Protein AF-A0A218UEK3-F1 (afdb_monomer)

Foldseek 3Di:
DDDLVVVLVVLVVVLVVDPPVVCQQQDPVQSVLVSVLSVVVVVVDDPDPVLVVVQVVCQVPPPDHDPDGQRDPCSVPPVVVLVVDDPVVVVVVVPVSHDAGPNRDD

pLDDT: mean 83.37, std 7.78, range [49.28, 94.38]

Secondary structure (DSSP, 8-state):
---SHHHHHHHHHHHHHS-HHHHHHH-HHHHHHHHHHHHHHHHHS-S-THHHHHHHHHHHH-SS--S----SHHIIIIIHHHHHS-HHHHHHHHHHHSPPPTT---

Structure (mmCIF, N/CA/C/O backbone):
data_AF-A0A218UEK3-F1
#
_entry.id   AF-A0A218UEK3-F1
#
loop_
_atom_site.group_PDB
_atom_site.id
_atom_site.type_symbol
_atom_site.label_atom_id
_atom_site.label_alt_id
_atom_site.label_comp_id
_atom_site.label_asym_id
_atom_site.label_entity_id
_atom_site.label_seq_id
_atom_site.pdbx_PDB_ins_code
_atom_site.Cartn_x
_atom_site.Cartn_y
_atom_site.Cartn_z
_atom_site.occupancy
_atom_site.B_iso_or_equiv
_atom_site.auth_seq_id
_atom_site.auth_comp_id
_atom_site.auth_asym_id
_atom_site.auth_atom_id
_atom_site.pdbx_PDB_model_num
ATOM 1 N N . MET A 1 1 ? 17.219 1.827 8.535 1.00 53.06 1 MET A N 1
ATOM 2 C CA . MET A 1 1 ? 15.868 1.231 8.565 1.00 53.06 1 MET A CA 1
ATOM 3 C C . MET A 1 1 ? 15.053 2.087 9.511 1.00 53.06 1 MET A C 1
ATOM 5 O O . MET A 1 1 ? 15.429 2.180 10.671 1.00 53.06 1 MET A O 1
ATOM 9 N N . THR A 1 2 ? 14.075 2.836 9.007 1.00 69.31 2 THR A N 1
ATOM 10 C CA . THR A 1 2 ? 13.274 3.751 9.834 1.00 69.31 2 THR A CA 1
ATOM 11 C C . THR A 1 2 ? 12.464 2.928 10.834 1.00 69.31 2 THR A C 1
ATOM 13 O O . THR A 1 2 ? 11.965 1.866 10.476 1.00 69.31 2 THR A O 1
ATOM 16 N N . ASP A 1 3 ? 12.368 3.362 12.084 1.00 77.38 3 ASP A N 1
ATOM 17 C CA . ASP A 1 3 ? 11.524 2.705 13.084 1.00 77.38 3 ASP A CA 1
ATOM 18 C C . ASP A 1 3 ? 10.039 2.858 12.678 1.00 77.38 3 ASP A C 1
ATOM 20 O O . ASP A 1 3 ? 9.641 3.966 12.304 1.00 77.38 3 ASP A O 1
ATOM 24 N N . PRO A 1 4 ? 9.203 1.800 12.697 1.00 78.94 4 PRO A N 1
ATOM 25 C CA . PRO A 1 4 ? 7.762 1.937 12.478 1.00 78.94 4 PRO A CA 1
ATOM 26 C C . PRO A 1 4 ? 7.020 2.609 13.649 1.00 78.94 4 PRO A C 1
ATOM 28 O O . PRO A 1 4 ? 5.897 3.085 13.467 1.00 78.94 4 PRO A O 1
ATOM 31 N N . ALA A 1 5 ? 7.610 2.686 14.846 1.00 82.56 5 ALA A N 1
ATOM 32 C CA . ALA A 1 5 ? 6.981 3.298 16.019 1.00 82.56 5 ALA A CA 1
ATOM 33 C C . ALA A 1 5 ? 6.491 4.752 15.821 1.00 82.56 5 ALA A C 1
ATOM 35 O O . ALA A 1 5 ? 5.379 5.059 16.262 1.00 82.56 5 ALA A O 1
ATOM 36 N N . PRO A 1 6 ? 7.238 5.674 15.173 1.00 86.06 6 PRO A N 1
ATOM 37 C CA . PRO A 1 6 ? 6.737 7.016 14.872 1.00 86.06 6 PRO A CA 1
ATOM 38 C C . PRO A 1 6 ? 5.493 7.023 13.976 1.00 86.06 6 PRO A C 1
ATOM 40 O O . PRO A 1 6 ? 4.631 7.879 14.174 1.00 86.06 6 PRO A O 1
ATOM 43 N N . LEU A 1 7 ? 5.353 6.071 13.045 1.00 83.88 7 LEU A N 1
ATOM 44 C CA . LEU A 1 7 ? 4.168 5.972 12.183 1.00 83.88 7 LEU A CA 1
ATOM 45 C C . LEU A 1 7 ? 2.931 5.582 12.993 1.00 83.88 7 LEU A C 1
ATOM 47 O O . LEU A 1 7 ? 1.901 6.249 12.908 1.00 83.88 7 LEU A O 1
ATOM 51 N N . VAL A 1 8 ? 3.053 4.561 13.844 1.00 87.00 8 VAL A N 1
ATOM 52 C CA . VAL A 1 8 ? 1.957 4.118 14.722 1.00 87.00 8 VAL A CA 1
ATOM 53 C C . VAL A 1 8 ? 1.561 5.222 15.706 1.00 87.00 8 VAL A C 1
ATOM 55 O O . VAL A 1 8 ? 0.377 5.491 15.900 1.00 87.00 8 VAL A O 1
ATOM 58 N N . LYS A 1 9 ? 2.540 5.938 16.275 1.00 88.50 9 LYS A N 1
ATOM 59 C CA . LYS A 1 9 ? 2.277 7.106 17.134 1.00 88.50 9 LYS A CA 1
ATOM 60 C C . LYS A 1 9 ? 1.576 8.236 16.376 1.00 88.50 9 LYS A C 1
ATOM 62 O O . LYS A 1 9 ? 0.710 8.897 16.944 1.00 88.50 9 LYS A O 1
ATOM 67 N N . GLY A 1 10 ? 1.938 8.466 15.114 1.00 88.31 10 GLY A N 1
ATOM 68 C CA . GLY A 1 10 ? 1.256 9.418 14.238 1.00 88.31 10 GLY A CA 1
ATOM 69 C C . GLY A 1 10 ? -0.210 9.045 14.019 1.00 88.31 10 GLY A C 1
ATOM 70 O O . GLY A 1 10 ? -1.081 9.896 14.184 1.00 88.31 10 GLY A O 1
ATOM 71 N N . LEU A 1 11 ? -0.486 7.768 13.743 1.00 88.00 11 LEU A N 1
ATOM 72 C CA . LEU A 1 11 ? -1.848 7.250 13.583 1.00 88.00 11 LEU A CA 1
ATOM 73 C C . LEU A 1 11 ? -2.686 7.414 14.855 1.00 88.00 11 LEU A C 1
ATOM 75 O O . LEU A 1 11 ? -3.813 7.896 14.777 1.00 88.00 11 LEU A O 1
ATOM 79 N N . ALA A 1 12 ? -2.127 7.099 16.026 1.00 88.19 12 ALA A N 1
ATOM 80 C CA . ALA A 1 12 ? -2.814 7.291 17.304 1.00 88.19 12 ALA A CA 1
ATOM 81 C C . ALA A 1 12 ? -3.158 8.770 17.563 1.00 88.19 12 ALA A C 1
ATOM 83 O O . ALA A 1 12 ? -4.281 9.092 17.940 1.00 88.19 12 ALA A O 1
ATOM 84 N N . ARG A 1 13 ? -2.224 9.690 17.284 1.00 91.69 13 ARG A N 1
ATOM 85 C CA . ARG A 1 13 ? -2.470 11.137 17.415 1.00 91.69 13 ARG A CA 1
ATOM 86 C C . ARG A 1 13 ? -3.539 11.644 16.453 1.00 91.69 13 ARG A C 1
ATOM 88 O O . ARG A 1 13 ? -4.295 12.544 16.806 1.00 91.69 13 ARG A O 1
ATOM 95 N N . LEU A 1 14 ? -3.575 11.120 15.227 1.00 89.56 14 LEU A N 1
ATOM 96 C CA . LEU A 1 14 ? -4.625 11.460 14.268 1.00 89.56 14 LEU A CA 1
ATOM 97 C C . LEU A 1 14 ? -5.978 10.971 14.775 1.00 89.56 14 LEU A C 1
ATOM 99 O O . LEU A 1 14 ? -6.924 11.747 14.776 1.00 89.56 14 LEU A O 1
ATOM 103 N N . TRP A 1 15 ? -6.043 9.741 15.284 1.00 88.00 15 TRP A N 1
ATOM 104 C CA . TRP A 1 15 ? -7.262 9.179 15.857 1.00 88.00 15 TRP A CA 1
ATOM 105 C C . TRP A 1 15 ? -7.846 10.031 16.978 1.00 88.00 15 TRP A C 1
ATOM 107 O O . TRP A 1 15 ? -9.035 10.324 16.957 1.00 88.00 15 TRP A O 1
ATOM 117 N N . GLU A 1 16 ? -7.018 10.496 17.913 1.00 89.75 16 GLU A N 1
ATOM 118 C CA . GLU A 1 16 ? -7.460 11.368 19.012 1.00 89.75 16 GLU A CA 1
ATOM 119 C C . GLU A 1 16 ? -8.039 12.705 18.530 1.00 89.75 16 GLU A C 1
ATOM 121 O O . GLU A 1 16 ? -8.874 13.296 19.210 1.00 89.75 16 GLU A O 1
ATOM 126 N N . ARG A 1 17 ? -7.620 13.181 17.351 1.00 91.94 17 ARG A N 1
ATOM 127 C CA . ARG A 1 17 ? -8.117 14.422 16.741 1.00 91.94 17 ARG A CA 1
ATOM 128 C C . ARG A 1 17 ? -9.389 14.230 15.918 1.00 91.94 17 ARG A C 1
ATOM 130 O O . ARG A 1 17 ? -9.987 15.229 15.523 1.00 91.94 17 ARG A O 1
ATOM 137 N N . LEU A 1 18 ? -9.788 12.993 15.613 1.00 89.62 18 LEU A N 1
ATOM 138 C CA . LEU A 1 18 ? -11.009 12.747 14.847 1.00 89.62 18 LEU A CA 1
ATOM 139 C C . LEU A 1 18 ? -12.254 13.100 15.679 1.00 89.62 18 LEU A C 1
ATOM 141 O O . LEU A 1 18 ? -12.265 12.862 16.888 1.00 89.62 18 LEU A O 1
ATOM 145 N N . PRO A 1 19 ? -13.330 13.599 15.045 1.00 90.62 19 PRO A N 1
ATOM 146 C CA . PRO A 1 19 ? -14.609 13.799 15.716 1.00 90.62 19 PRO A CA 1
ATOM 147 C C . PRO A 1 19 ? -15.170 12.470 16.241 1.00 90.62 19 PRO A C 1
ATOM 149 O O . PRO A 1 19 ? -14.962 11.411 15.641 1.00 90.62 19 PRO A O 1
ATOM 152 N N . ALA A 1 20 ? -15.908 12.529 17.353 1.00 86.12 20 ALA A N 1
ATOM 153 C CA . ALA A 1 20 ? -16.434 11.347 18.044 1.00 86.12 20 ALA A CA 1
ATOM 154 C C . ALA A 1 20 ? -17.313 10.463 17.140 1.00 86.12 20 ALA A C 1
ATOM 156 O O . ALA A 1 20 ? -17.246 9.239 17.226 1.00 86.12 20 ALA A O 1
ATOM 157 N N . GLU A 1 21 ? -18.069 11.073 16.224 1.00 85.25 21 GLU A N 1
ATOM 158 C CA . GLU A 1 21 ? -18.883 10.370 15.225 1.00 85.25 21 GLU A CA 1
ATOM 159 C C . GLU A 1 21 ? -18.030 9.486 14.304 1.00 85.25 21 GLU A C 1
ATOM 161 O O . GLU A 1 21 ? -18.351 8.321 14.082 1.00 85.25 21 GLU A O 1
ATOM 166 N N . ALA A 1 22 ? -16.890 9.997 13.827 1.00 83.75 22 ALA A N 1
ATOM 167 C CA . ALA A 1 22 ? -15.982 9.236 12.975 1.00 83.75 22 ALA A CA 1
ATOM 168 C C . ALA A 1 22 ? -15.241 8.145 13.766 1.00 83.75 22 ALA A C 1
ATOM 170 O O . ALA A 1 22 ? -15.085 7.026 13.279 1.00 83.75 22 ALA A O 1
ATOM 171 N N . GLN A 1 23 ? -14.835 8.421 15.010 1.00 85.12 23 GLN A N 1
ATOM 172 C CA . GLN A 1 23 ? -14.223 7.395 15.866 1.00 85.12 23 GLN A CA 1
ATOM 173 C C . GLN A 1 23 ? -15.191 6.236 16.152 1.00 85.12 23 GLN A C 1
ATOM 175 O O . GLN A 1 23 ? -14.772 5.075 16.162 1.00 85.12 23 GLN A O 1
ATOM 180 N N . ALA A 1 24 ? -16.478 6.536 16.353 1.00 83.81 24 ALA A N 1
ATOM 181 C CA . ALA A 1 24 ? -17.521 5.534 16.548 1.00 83.81 24 ALA A CA 1
ATOM 182 C C . ALA A 1 24 ? -17.810 4.739 15.263 1.00 83.81 24 ALA A C 1
ATOM 184 O O . ALA A 1 24 ? -17.931 3.517 15.324 1.00 83.81 24 ALA A O 1
ATOM 185 N N . ALA A 1 25 ? -17.856 5.409 14.105 1.00 84.19 25 ALA A N 1
ATOM 186 C CA . ALA A 1 25 ? -18.116 4.781 12.808 1.00 84.19 25 ALA A CA 1
ATOM 187 C C . ALA A 1 25 ? -17.019 3.786 12.386 1.00 84.19 25 ALA A C 1
ATOM 189 O O . ALA A 1 25 ? -17.315 2.689 11.914 1.00 84.19 25 ALA A O 1
ATOM 190 N N . TYR A 1 26 ? -15.744 4.133 12.577 1.00 82.00 26 TYR A N 1
ATOM 191 C CA . TYR A 1 26 ? -14.631 3.234 12.248 1.00 82.00 26 TYR A CA 1
ATOM 192 C C . TYR A 1 26 ? -14.378 2.201 13.353 1.00 82.00 26 TYR A C 1
ATOM 194 O O . TYR A 1 26 ? -14.110 1.036 13.060 1.00 82.00 26 TYR A O 1
ATOM 202 N N . GLY A 1 27 ? -14.516 2.604 14.619 1.00 85.25 27 GLY A N 1
ATOM 203 C CA . GLY A 1 27 ? -14.291 1.758 15.787 1.00 85.25 27 GLY A CA 1
ATOM 204 C C . GLY A 1 27 ? -12.808 1.532 16.106 1.00 85.25 27 GLY A C 1
ATOM 205 O O . GLY A 1 27 ? -11.942 1.492 15.236 1.00 85.25 27 GLY A O 1
ATOM 206 N N . ARG A 1 28 ? -12.489 1.331 17.390 1.00 83.88 28 ARG A N 1
ATOM 207 C CA . ARG A 1 28 ? -11.091 1.223 17.854 1.00 83.88 28 ARG A CA 1
ATOM 208 C C . ARG A 1 28 ? -10.349 -0.002 17.300 1.00 83.88 28 ARG A C 1
ATOM 210 O O . ARG A 1 28 ? -9.166 0.087 16.999 1.00 83.88 28 ARG A O 1
ATOM 217 N N . ARG A 1 29 ? -11.069 -1.106 17.053 1.00 84.25 29 ARG A N 1
ATOM 218 C CA . ARG A 1 29 ? -10.516 -2.328 16.431 1.00 84.25 29 ARG A CA 1
ATOM 219 C C . ARG A 1 29 ? -9.991 -2.088 15.011 1.00 84.25 29 ARG A C 1
ATOM 221 O O . ARG A 1 29 ? -9.081 -2.793 14.585 1.00 84.25 29 ARG A O 1
ATOM 228 N N . TYR A 1 30 ? -10.560 -1.124 14.281 1.00 85.75 30 TYR A N 1
ATOM 229 C CA . TYR A 1 30 ? -10.072 -0.745 12.955 1.00 85.75 3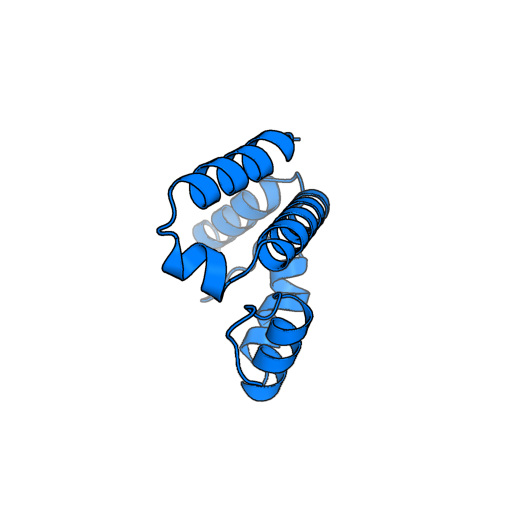0 TYR A CA 1
ATOM 230 C C . TYR A 1 30 ? -8.681 -0.119 13.059 1.00 85.75 30 TYR A C 1
ATOM 232 O O . TYR A 1 30 ? -7.787 -0.497 12.305 1.00 85.75 30 TYR A O 1
ATOM 240 N N . LEU A 1 31 ? -8.477 0.786 14.025 1.00 85.94 31 LEU A N 1
ATOM 241 C CA . LEU A 1 31 ? -7.184 1.431 14.248 1.00 85.94 31 LEU A CA 1
ATOM 242 C C . LEU A 1 31 ? -6.094 0.416 14.580 1.00 85.94 31 LEU A C 1
ATOM 244 O O . LEU A 1 31 ? -5.016 0.487 13.994 1.00 85.94 31 LEU A O 1
ATOM 248 N N . ASP A 1 32 ? -6.377 -0.529 15.476 1.00 86.81 32 ASP A N 1
ATOM 249 C CA . ASP A 1 32 ? -5.392 -1.532 15.892 1.00 86.81 32 ASP A CA 1
ATOM 250 C C . ASP A 1 32 ? -4.964 -2.404 14.699 1.00 86.81 32 ASP A C 1
ATOM 252 O O . ASP A 1 32 ? -3.774 -2.513 14.400 1.00 86.81 32 ASP A O 1
ATOM 256 N N . LYS A 1 33 ? -5.932 -2.921 13.926 1.00 86.12 33 LYS A N 1
ATOM 257 C CA . LYS A 1 33 ? -5.653 -3.690 12.699 1.00 86.12 33 LYS A CA 1
ATOM 258 C C . LYS A 1 33 ? -4.906 -2.876 11.644 1.00 86.12 33 LYS A C 1
ATOM 260 O O . LYS A 1 33 ? -4.034 -3.404 10.949 1.00 86.12 33 LYS A O 1
ATOM 265 N N . TYR A 1 34 ? -5.249 -1.599 11.495 1.00 85.44 34 TYR A N 1
ATOM 266 C CA . TYR A 1 34 ? -4.595 -0.711 10.539 1.00 85.44 34 TYR A CA 1
ATOM 267 C C . TYR A 1 34 ? -3.147 -0.412 10.951 1.00 85.44 34 TYR A C 1
ATOM 269 O O . TYR A 1 34 ? -2.247 -0.415 10.107 1.00 85.44 34 TYR A O 1
ATOM 277 N N . ALA A 1 35 ? -2.893 -0.221 12.248 1.00 87.06 35 ALA A N 1
ATOM 278 C CA . ALA A 1 35 ? -1.551 -0.056 12.792 1.00 87.06 35 ALA A CA 1
ATOM 279 C C . ALA A 1 35 ? -0.706 -1.322 12.580 1.00 87.06 35 ALA A C 1
ATOM 281 O O . ALA A 1 35 ? 0.406 -1.223 12.058 1.00 87.06 35 ALA A O 1
ATOM 282 N N . GLU A 1 36 ? -1.241 -2.505 12.889 1.00 86.94 36 GLU A N 1
ATOM 283 C CA . GLU A 1 36 ? -0.574 -3.788 12.625 1.00 86.94 36 GLU A CA 1
ATOM 284 C C . GLU A 1 36 ? -0.235 -3.950 11.138 1.00 86.94 36 GLU A C 1
ATOM 286 O O . GLU A 1 36 ? 0.926 -4.175 10.788 1.00 86.94 36 GLU A O 1
ATOM 291 N N . SER A 1 37 ? -1.206 -3.728 10.251 1.00 85.69 37 SER A N 1
ATOM 292 C CA . SER A 1 37 ? -1.012 -3.813 8.796 1.00 85.69 37 SER A CA 1
ATOM 293 C C . SER A 1 37 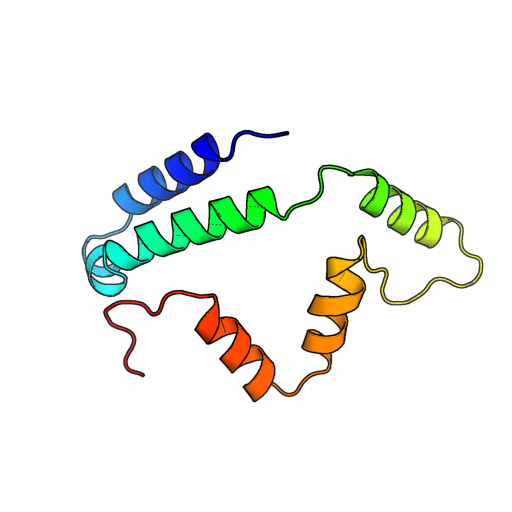? 0.060 -2.838 8.304 1.00 85.69 37 SER A C 1
ATOM 295 O O . SER A 1 37 ? 0.919 -3.207 7.505 1.00 85.69 37 SER A O 1
ATOM 297 N N . THR A 1 38 ? 0.078 -1.616 8.841 1.00 84.69 38 THR A N 1
ATOM 298 C CA . THR A 1 38 ? 1.100 -0.609 8.522 1.00 84.69 38 THR A CA 1
ATOM 299 C C . THR A 1 38 ? 2.490 -1.068 8.965 1.00 84.69 38 THR A C 1
ATOM 301 O O . THR A 1 38 ? 3.458 -0.922 8.218 1.00 84.69 38 THR A O 1
ATOM 304 N N . THR A 1 39 ? 2.616 -1.669 10.154 1.00 86.00 39 THR A N 1
ATOM 305 C CA . THR A 1 39 ? 3.906 -2.207 10.614 1.00 86.00 39 THR A CA 1
ATOM 306 C C . THR A 1 39 ? 4.384 -3.386 9.769 1.00 86.00 39 THR A C 1
ATOM 308 O O . THR A 1 39 ? 5.580 -3.480 9.486 1.00 86.00 39 THR A O 1
ATOM 311 N N . LEU A 1 40 ? 3.475 -4.261 9.328 1.00 85.06 40 LEU A N 1
ATOM 312 C CA . LEU A 1 40 ? 3.794 -5.370 8.428 1.00 85.06 40 LEU A CA 1
ATOM 313 C C . LEU A 1 40 ? 4.249 -4.853 7.063 1.00 85.06 40 LEU A C 1
ATOM 315 O O . LEU A 1 40 ? 5.295 -5.276 6.574 1.00 85.06 40 LEU A O 1
ATOM 319 N N . LEU A 1 41 ? 3.531 -3.887 6.487 1.00 82.50 41 LEU A N 1
ATOM 320 C CA . LEU A 1 41 ? 3.896 -3.276 5.210 1.00 82.50 41 LEU A CA 1
ATOM 321 C C . LEU A 1 41 ? 5.268 -2.591 5.288 1.00 82.50 41 LEU A C 1
ATOM 323 O O . LEU A 1 41 ? 6.096 -2.736 4.389 1.00 82.50 41 LEU A O 1
ATOM 327 N N . HIS A 1 42 ? 5.552 -1.912 6.400 1.00 82.69 42 HIS A N 1
ATOM 328 C CA . HIS A 1 42 ? 6.858 -1.302 6.649 1.00 82.69 42 HIS A CA 1
ATOM 329 C C . HIS A 1 42 ? 7.987 -2.337 6.745 1.00 82.69 42 HIS A C 1
ATOM 331 O O . HIS A 1 42 ? 9.087 -2.092 6.259 1.00 82.69 42 HIS A O 1
ATOM 337 N N . ARG A 1 43 ? 7.726 -3.518 7.321 1.00 80.88 43 ARG A N 1
ATOM 338 C CA . ARG A 1 43 ? 8.698 -4.629 7.342 1.00 80.88 43 ARG A CA 1
ATOM 339 C C . ARG A 1 43 ? 8.919 -5.251 5.965 1.00 80.88 43 ARG A C 1
ATOM 341 O O . ARG A 1 43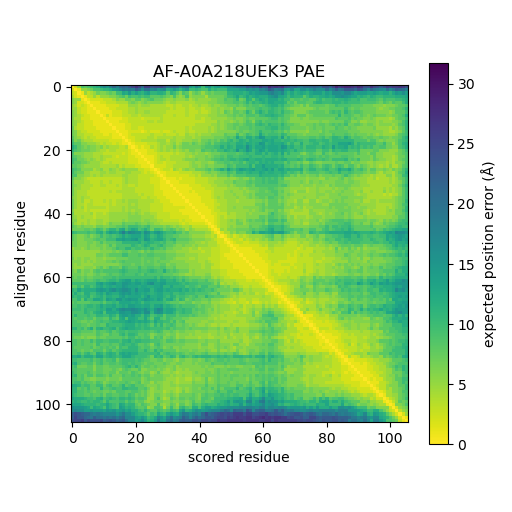 ? 10.032 -5.676 5.673 1.00 80.88 43 ARG A O 1
ATOM 348 N N . LEU A 1 44 ? 7.873 -5.327 5.144 1.00 77.31 44 LEU A N 1
ATOM 349 C CA . LEU A 1 44 ? 7.948 -5.842 3.772 1.00 77.31 44 LEU A CA 1
ATOM 350 C C . LEU A 1 44 ? 8.607 -4.844 2.810 1.00 77.31 44 LEU A C 1
ATOM 352 O O . LEU A 1 44 ? 9.113 -5.235 1.758 1.00 77.31 44 LEU A O 1
ATOM 356 N N . SER A 1 45 ? 8.630 -3.564 3.179 1.00 77.88 45 SER A N 1
ATOM 357 C CA . SER A 1 45 ? 9.258 -2.506 2.398 1.00 77.88 45 SER A CA 1
ATOM 358 C C . SER A 1 45 ? 10.769 -2.701 2.334 1.00 77.88 45 SER A C 1
ATOM 360 O O . SER A 1 45 ? 11.463 -2.807 3.347 1.00 77.88 45 SER A O 1
ATOM 362 N N . SER A 1 46 ? 11.303 -2.735 1.114 1.00 74.88 46 SER A N 1
ATOM 363 C CA . SER A 1 46 ? 12.739 -2.905 0.919 1.00 74.88 46 SER A CA 1
ATOM 364 C C . SER A 1 46 ? 13.505 -1.640 1.325 1.00 74.88 46 SER A C 1
ATOM 366 O O . SER A 1 46 ? 13.093 -0.522 1.030 1.00 74.88 46 SER A O 1
ATOM 368 N N . SER A 1 47 ? 14.671 -1.806 1.950 1.00 75.19 47 SER A N 1
ATOM 369 C CA . SER 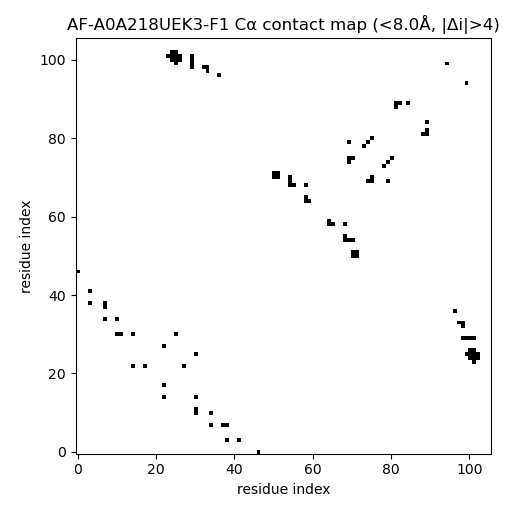A 1 47 ? 15.568 -0.694 2.304 1.00 75.19 47 SER A CA 1
ATOM 370 C C . SER A 1 47 ? 16.355 -0.131 1.112 1.00 75.19 47 SER A C 1
ATOM 372 O O . SER A 1 47 ? 17.082 0.854 1.252 1.00 75.19 47 SER A O 1
ATOM 374 N N . ARG A 1 48 ? 16.248 -0.768 -0.060 1.00 82.31 48 ARG A N 1
ATOM 375 C CA . ARG A 1 48 ? 17.048 -0.458 -1.246 1.00 82.31 48 ARG A CA 1
ATOM 376 C C . ARG A 1 48 ? 16.388 0.644 -2.068 1.00 82.31 48 ARG A C 1
ATOM 378 O O . ARG A 1 48 ? 15.645 0.378 -3.006 1.00 82.31 48 ARG A O 1
ATOM 385 N N . LEU A 1 49 ? 16.745 1.887 -1.753 1.00 83.00 49 LEU A N 1
ATOM 386 C CA . LEU A 1 49 ? 16.389 3.076 -2.542 1.00 83.00 49 LEU A CA 1
ATOM 387 C C . LEU A 1 49 ? 16.920 3.015 -3.986 1.00 83.00 49 LEU A C 1
ATOM 389 O O . LEU A 1 49 ? 16.349 3.648 -4.873 1.00 83.00 49 LEU A O 1
ATOM 393 N N . SER A 1 50 ? 17.966 2.212 -4.227 1.00 85.81 50 SER A N 1
ATOM 394 C CA . SER A 1 50 ? 18.569 2.034 -5.550 1.00 85.81 50 SER A CA 1
ATOM 395 C C . SER A 1 50 ? 17.563 1.565 -6.601 1.00 85.81 50 SER A C 1
ATOM 397 O O . SER A 1 50 ? 17.646 1.961 -7.753 1.00 85.81 50 SER A O 1
ATOM 399 N N . LEU A 1 51 ? 16.544 0.794 -6.205 1.00 85.44 51 LEU A N 1
ATOM 400 C CA . LEU A 1 51 ? 15.513 0.298 -7.121 1.00 85.44 51 LEU A CA 1
ATOM 401 C C . LEU A 1 51 ? 14.751 1.43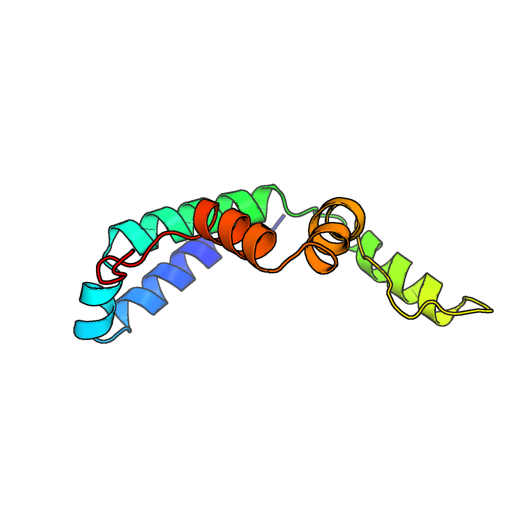2 -7.823 1.00 85.44 51 LEU A C 1
ATOM 403 O O . LEU A 1 51 ? 14.347 1.285 -8.976 1.00 85.44 51 LEU A O 1
ATOM 407 N N . VAL A 1 52 ? 14.562 2.561 -7.137 1.00 88.25 52 VAL A N 1
ATOM 408 C CA . VAL A 1 52 ? 13.891 3.738 -7.696 1.00 88.25 52 VAL A CA 1
ATOM 409 C C . VAL A 1 52 ? 14.859 4.526 -8.570 1.00 88.25 52 VAL A C 1
ATOM 411 O O . VAL A 1 52 ? 14.515 4.889 -9.694 1.00 88.25 52 VAL A O 1
ATOM 414 N N . THR A 1 53 ? 16.084 4.758 -8.092 1.00 91.62 53 THR A N 1
ATOM 415 C CA . THR A 1 53 ? 17.085 5.524 -8.848 1.00 91.62 53 THR A CA 1
ATOM 416 C C . THR A 1 53 ? 17.508 4.811 -10.126 1.00 91.62 53 THR A C 1
ATOM 418 O O . THR A 1 53 ? 17.684 5.468 -11.148 1.00 91.62 53 THR A O 1
ATOM 421 N N . ASP A 1 54 ? 17.603 3.482 -10.109 1.00 88.50 54 ASP A N 1
ATOM 422 C CA . ASP A 1 54 ? 17.930 2.667 -11.280 1.00 88.50 54 ASP A CA 1
ATOM 423 C C . ASP A 1 54 ? 16.805 2.737 -12.318 1.00 88.50 54 ASP A C 1
ATOM 425 O O . ASP A 1 54 ? 17.068 2.906 -13.509 1.00 88.50 54 ASP A O 1
ATOM 429 N N . ALA A 1 55 ? 15.542 2.681 -11.876 1.00 88.69 55 ALA A N 1
ATOM 430 C CA . ALA A 1 55 ? 14.385 2.825 -12.757 1.00 88.69 55 ALA A CA 1
ATOM 431 C C . ALA A 1 55 ? 14.344 4.212 -13.423 1.00 88.69 55 ALA A C 1
ATOM 433 O O . ALA A 1 55 ? 14.129 4.305 -14.632 1.00 88.69 55 ALA A O 1
ATOM 434 N N . VAL A 1 56 ? 14.612 5.277 -12.660 1.00 91.69 56 VAL A N 1
ATOM 435 C CA . VAL A 1 56 ? 14.701 6.652 -13.180 1.00 91.69 56 VAL A CA 1
ATOM 436 C C . VAL A 1 56 ? 15.880 6.804 -14.141 1.00 91.69 56 VAL A C 1
ATOM 438 O O . VAL A 1 56 ? 15.714 7.325 -15.242 1.00 91.69 56 VAL A O 1
ATOM 441 N N . THR A 1 57 ? 17.058 6.306 -13.768 1.00 93.50 57 THR A N 1
ATOM 442 C CA . THR A 1 57 ? 18.265 6.362 -14.608 1.00 93.50 57 THR A CA 1
ATOM 443 C C . THR A 1 57 ? 18.040 5.627 -15.925 1.00 93.50 57 THR A C 1
ATOM 445 O O . THR A 1 57 ? 18.359 6.148 -16.993 1.00 93.50 57 THR A O 1
ATOM 448 N N . HIS A 1 58 ? 17.418 4.447 -15.878 1.00 91.19 58 HIS A N 1
ATOM 449 C CA . HIS A 1 58 ? 17.067 3.701 -17.077 1.00 91.19 58 HIS A CA 1
ATOM 450 C C . HIS A 1 58 ? 16.052 4.457 -17.944 1.00 91.19 58 HIS A C 1
ATOM 452 O O . HIS A 1 58 ? 16.201 4.467 -19.163 1.00 91.19 58 HIS A O 1
ATOM 458 N N . ALA A 1 59 ? 15.063 5.128 -17.347 1.00 91.31 59 ALA A N 1
ATOM 459 C CA . ALA A 1 59 ? 14.119 5.956 -18.092 1.00 91.31 59 ALA A CA 1
ATOM 460 C C . ALA A 1 59 ? 14.819 7.106 -18.833 1.00 91.31 59 ALA A C 1
ATOM 462 O O . ALA A 1 59 ? 14.585 7.283 -20.028 1.00 91.31 59 ALA A O 1
ATOM 463 N N . LEU A 1 60 ? 15.722 7.823 -18.157 1.00 93.38 60 LEU A N 1
ATOM 464 C CA . LEU A 1 60 ? 16.430 8.979 -18.716 1.00 93.38 60 LEU A CA 1
ATOM 465 C C . LEU A 1 60 ? 17.456 8.607 -19.795 1.00 93.38 60 LEU A C 1
ATOM 467 O O . LEU A 1 60 ? 17.615 9.347 -20.761 1.00 93.38 60 LEU A O 1
ATOM 471 N N . LEU A 1 61 ? 18.154 7.478 -19.641 1.00 94.38 61 LEU 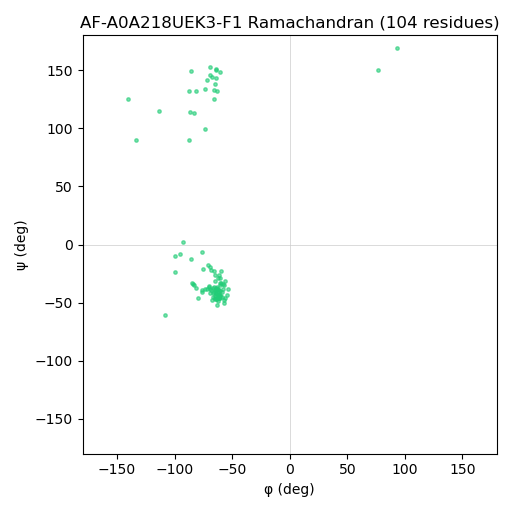A N 1
ATOM 472 C 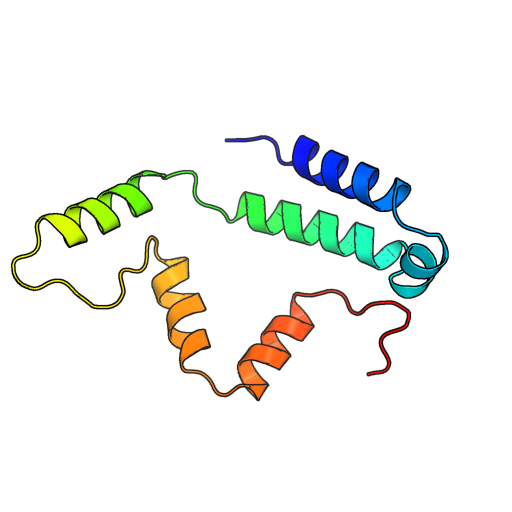CA . LEU A 1 61 ? 19.237 7.073 -20.549 1.00 94.38 61 LEU A CA 1
ATOM 473 C C . LEU A 1 61 ? 18.791 6.113 -21.662 1.00 94.38 61 LEU A C 1
ATOM 475 O O . LEU A 1 61 ? 19.576 5.786 -22.554 1.00 94.38 61 LEU A O 1
ATOM 479 N N . SER A 1 62 ? 17.555 5.614 -21.626 1.00 91.19 62 SER A N 1
ATOM 480 C CA . SER A 1 62 ? 17.076 4.673 -22.641 1.00 91.19 62 SER A CA 1
ATOM 481 C C . SER A 1 62 ? 16.796 5.357 -23.982 1.00 91.19 62 SER A C 1
ATOM 483 O O . SER A 1 62 ? 16.100 6.362 -24.062 1.00 91.19 62 SER A O 1
ATOM 485 N N . ARG A 1 63 ? 17.276 4.749 -25.074 1.00 90.38 63 ARG A N 1
ATOM 486 C CA . ARG A 1 63 ? 16.992 5.204 -26.447 1.00 90.38 63 ARG A CA 1
ATOM 487 C C . ARG A 1 63 ? 15.505 5.093 -26.824 1.00 90.38 63 ARG A C 1
ATOM 489 O O . ARG A 1 63 ? 15.036 5.819 -27.691 1.00 90.38 63 ARG A O 1
ATOM 496 N N . CYS A 1 64 ? 14.778 4.170 -26.192 1.00 87.38 64 CYS A N 1
ATOM 497 C CA . CYS A 1 64 ? 13.342 3.959 -26.382 1.00 87.38 64 CYS A CA 1
ATOM 498 C C . CYS A 1 64 ? 12.670 3.825 -25.004 1.00 87.38 64 CYS A C 1
ATOM 500 O O . CYS A 1 64 ? 12.605 2.708 -24.476 1.00 87.38 64 CYS A O 1
ATOM 502 N N . PRO A 1 65 ? 12.214 4.936 -24.400 1.00 85.94 65 PRO A N 1
ATOM 503 C CA . PRO A 1 65 ? 11.628 4.908 -23.070 1.00 85.94 65 PRO A CA 1
ATOM 504 C C . PRO A 1 65 ? 10.295 4.156 -23.051 1.00 85.94 65 PRO A C 1
ATOM 506 O O . PRO A 1 65 ? 9.503 4.216 -23.992 1.00 85.94 65 PRO A O 1
ATOM 509 N N . ARG A 1 66 ? 10.037 3.433 -21.958 1.00 85.12 66 ARG A N 1
ATOM 510 C CA . ARG A 1 66 ? 8.762 2.743 -21.719 1.00 85.12 66 ARG A CA 1
ATOM 511 C C . ARG A 1 66 ? 7.759 3.687 -21.067 1.00 85.12 66 ARG A C 1
ATOM 513 O O . ARG A 1 66 ? 8.112 4.522 -20.247 1.00 85.12 66 ARG A O 1
ATOM 520 N N . SER A 1 67 ? 6.475 3.486 -21.338 1.00 83.06 67 SER A N 1
ATOM 521 C CA . SER A 1 67 ? 5.409 4.278 -20.711 1.00 83.06 67 SER A CA 1
ATOM 522 C C . SER A 1 67 ? 5.245 3.998 -19.209 1.00 83.06 67 SER A C 1
ATOM 524 O O . SER A 1 67 ? 4.638 4.795 -18.503 1.00 83.06 67 SER A O 1
ATOM 526 N N . ARG A 1 68 ? 5.745 2.856 -18.708 1.00 84.12 68 ARG A N 1
ATOM 527 C CA . ARG A 1 68 ? 5.662 2.461 -17.292 1.00 84.12 68 ARG A CA 1
ATOM 528 C C . ARG A 1 68 ? 6.965 1.808 -16.831 1.00 84.12 68 ARG A C 1
ATOM 530 O O . ARG A 1 68 ? 7.393 0.808 -17.409 1.00 84.12 68 ARG A O 1
ATOM 537 N N . TYR A 1 69 ? 7.548 2.344 -15.762 1.00 85.38 69 TYR A N 1
ATOM 538 C CA . TYR A 1 69 ? 8.709 1.783 -15.072 1.00 85.38 69 TYR A CA 1
ATOM 539 C C . TYR A 1 69 ? 8.284 1.342 -13.671 1.00 85.38 69 TYR A C 1
ATOM 541 O O . TYR A 1 69 ? 7.882 2.162 -12.853 1.00 85.38 69 TYR A O 1
ATOM 549 N N . ALA A 1 70 ? 8.343 0.037 -13.405 1.00 82.69 70 ALA A N 1
ATOM 550 C CA . ALA A 1 70 ? 8.080 -0.518 -12.083 1.00 82.69 70 ALA A CA 1
ATOM 551 C C . ALA A 1 70 ? 9.381 -0.500 -11.271 1.00 82.69 70 ALA A C 1
ATOM 553 O O . ALA A 1 70 ? 10.340 -1.187 -11.629 1.00 82.69 70 ALA A O 1
ATOM 554 N N . ALA A 1 71 ? 9.420 0.301 -10.208 1.00 82.94 71 ALA A N 1
ATOM 555 C CA . ALA A 1 71 ? 10.532 0.309 -9.269 1.00 82.94 71 ALA A CA 1
ATOM 556 C C . ALA A 1 71 ? 10.333 -0.830 -8.264 1.00 82.94 71 ALA A C 1
ATOM 558 O O . ALA A 1 71 ? 9.387 -0.806 -7.484 1.00 82.94 71 ALA A O 1
ATOM 559 N N . GLY A 1 72 ? 11.209 -1.833 -8.307 1.00 82.94 72 GLY A N 1
ATOM 560 C CA . GLY A 1 72 ? 11.103 -3.013 -7.451 1.00 82.94 72 GLY A CA 1
ATOM 561 C C . GLY A 1 72 ? 10.347 -4.188 -8.076 1.00 82.94 72 GLY A C 1
ATOM 562 O O . GLY A 1 72 ? 9.762 -4.115 -9.160 1.00 82.94 72 GLY A O 1
ATOM 563 N N . TRP A 1 73 ? 10.446 -5.332 -7.405 1.00 80.12 73 TRP A N 1
ATOM 564 C CA . TRP A 1 73 ? 9.877 -6.600 -7.868 1.00 80.12 73 TRP A CA 1
ATOM 565 C C . TRP A 1 73 ? 8.399 -6.745 -7.494 1.00 80.12 73 TRP A C 1
ATOM 567 O O . TRP A 1 73 ? 7.613 -7.263 -8.281 1.00 80.12 73 TRP A O 1
ATOM 577 N N . ASP A 1 74 ? 8.015 -6.209 -6.340 1.00 80.94 74 ASP A N 1
ATOM 578 C CA . ASP A 1 74 ? 6.642 -6.056 -5.858 1.00 80.94 74 ASP A CA 1
ATOM 579 C C . ASP A 1 74 ? 5.781 -5.242 -6.834 1.00 80.94 74 ASP A C 1
ATOM 581 O O . ASP A 1 74 ? 4.710 -5.692 -7.247 1.00 80.94 74 ASP A O 1
ATOM 585 N N . ALA A 1 75 ? 6.286 -4.098 -7.3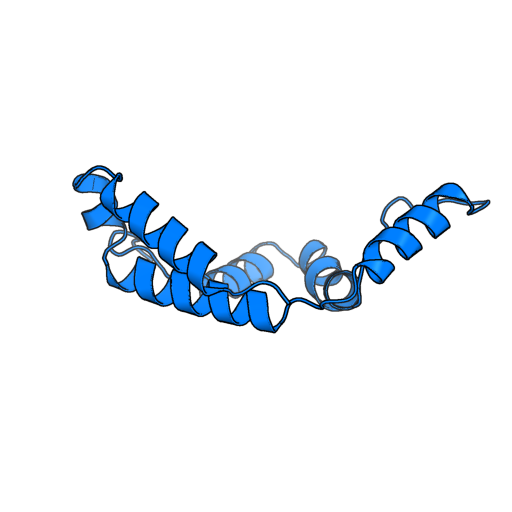02 1.00 82.81 75 ALA A N 1
ATOM 586 C CA . ALA A 1 75 ? 5.623 -3.278 -8.315 1.00 82.81 75 ALA A CA 1
ATOM 587 C C . ALA A 1 75 ? 5.363 -4.059 -9.614 1.00 82.81 75 ALA A C 1
ATOM 589 O O . ALA A 1 75 ? 4.312 -3.912 -10.240 1.00 82.81 75 ALA A O 1
ATOM 590 N N . ARG A 1 76 ? 6.305 -4.919 -10.014 1.00 80.69 76 ARG A N 1
ATOM 591 C CA . ARG A 1 76 ? 6.235 -5.672 -11.270 1.00 80.69 76 ARG A CA 1
ATOM 592 C C . ARG A 1 76 ? 5.396 -6.948 -11.176 1.00 80.69 76 ARG A C 1
ATOM 594 O O . ARG A 1 76 ? 4.764 -7.299 -12.169 1.00 80.69 76 ARG A O 1
ATOM 601 N N . LEU A 1 77 ? 5.409 -7.648 -10.042 1.00 81.06 77 LEU A N 1
ATOM 602 C CA . LEU A 1 77 ? 4.716 -8.932 -9.884 1.00 81.06 77 LEU A CA 1
ATOM 603 C C . LEU A 1 77 ? 3.371 -8.853 -9.176 1.00 81.06 77 LEU A C 1
ATOM 605 O O . LEU A 1 77 ? 2.566 -9.757 -9.359 1.00 81.06 77 LEU A O 1
ATOM 609 N N . ILE A 1 78 ? 3.128 -7.828 -8.364 1.00 82.50 78 ILE A N 1
ATOM 610 C CA . ILE A 1 78 ? 1.891 -7.723 -7.583 1.00 82.50 78 ILE A CA 1
ATOM 611 C C . ILE A 1 78 ? 1.028 -6.617 -8.175 1.00 82.50 78 ILE A C 1
ATOM 613 O O . ILE A 1 78 ? -0.057 -6.875 -8.687 1.00 82.50 78 ILE A O 1
ATOM 617 N N . PHE A 1 79 ? 1.537 -5.386 -8.189 1.00 82.56 79 PHE A N 1
ATOM 618 C CA . PHE A 1 79 ? 0.734 -4.224 -8.573 1.00 82.56 79 PHE A CA 1
ATOM 619 C C . PHE A 1 79 ? 0.454 -4.150 -10.074 1.00 82.56 79 PHE A C 1
ATOM 621 O O . PHE A 1 79 ? -0.651 -3.788 -10.482 1.00 82.56 79 PHE A O 1
ATOM 628 N N . LEU A 1 80 ? 1.430 -4.512 -10.910 1.00 86.94 80 LEU A N 1
ATOM 629 C CA . LEU A 1 80 ? 1.253 -4.502 -12.357 1.00 86.94 80 LEU A CA 1
ATOM 630 C C . LEU A 1 80 ? 0.168 -5.484 -12.833 1.00 86.94 80 LEU A C 1
ATOM 632 O O . LEU A 1 80 ? -0.722 -5.020 -13.540 1.00 86.94 80 LEU A O 1
ATOM 636 N N . PRO A 1 81 ? 0.169 -6.783 -12.467 1.00 84.50 81 PRO A N 1
ATOM 637 C CA . PRO A 1 81 ? -0.919 -7.675 -12.862 1.00 84.50 81 PRO A CA 1
ATOM 638 C C . PRO A 1 81 ? -2.248 -7.276 -12.226 1.00 84.50 81 PRO A C 1
ATOM 640 O O . PRO A 1 81 ? -3.251 -7.267 -12.931 1.00 84.50 81 PRO A O 1
ATOM 643 N N . LEU A 1 82 ? -2.252 -6.848 -10.957 1.00 84.69 82 LEU A N 1
ATOM 644 C CA . LEU A 1 82 ? -3.469 -6.377 -10.291 1.00 84.69 82 LEU A CA 1
ATOM 645 C C . LEU A 1 82 ? -4.124 -5.204 -11.037 1.00 84.69 82 LEU A C 1
ATOM 647 O O . LEU A 1 82 ? -5.343 -5.130 -11.107 1.00 84.69 82 LEU A O 1
ATOM 651 N N . SER A 1 83 ? -3.324 -4.332 -11.660 1.00 85.25 83 SER A N 1
ATOM 652 C CA . SER A 1 83 ? -3.824 -3.209 -12.468 1.00 85.25 83 SER A CA 1
ATOM 653 C C . SER A 1 83 ? -4.523 -3.637 -13.763 1.00 85.25 83 SER A C 1
ATOM 655 O O . SER A 1 83 ? -5.271 -2.849 -14.336 1.00 85.25 83 SER A O 1
ATOM 657 N N . TYR A 1 84 ? -4.244 -4.843 -14.261 1.00 88.44 84 TYR A N 1
ATOM 658 C CA . TYR A 1 84 ? -4.912 -5.418 -15.433 1.00 88.44 84 TYR A CA 1
ATOM 659 C C . TYR A 1 84 ? -6.016 -6.411 -15.049 1.00 88.44 84 TYR A C 1
ATOM 661 O O . TYR A 1 84 ? -6.773 -6.845 -15.916 1.00 88.44 84 TYR A O 1
ATOM 669 N N . CYS A 1 85 ? -6.107 -6.789 -13.772 1.00 87.75 85 CYS A N 1
ATOM 670 C CA . CYS A 1 85 ? -7.166 -7.645 -13.268 1.00 87.75 85 CYS A CA 1
ATOM 671 C C . CYS A 1 85 ? -8.521 -6.915 -13.276 1.00 87.75 85 CYS A C 1
ATOM 673 O O . CYS A 1 85 ? -8.578 -5.689 -13.173 1.00 87.75 85 CYS A O 1
ATOM 675 N N . PRO A 1 86 ? -9.634 -7.659 -13.393 1.00 90.12 86 PRO A N 1
ATOM 676 C CA . PRO A 1 86 ? -10.966 -7.076 -13.311 1.00 90.12 86 PRO A CA 1
ATOM 677 C C . PRO A 1 86 ? -11.230 -6.488 -11.918 1.00 90.12 86 PRO A C 1
ATOM 679 O O . PRO A 1 86 ? -10.739 -7.012 -10.918 1.00 90.12 86 PRO A O 1
ATOM 682 N N . ALA A 1 87 ? -12.059 -5.439 -11.862 1.00 86.94 87 ALA A N 1
ATOM 683 C CA . ALA A 1 87 ? -12.323 -4.665 -10.644 1.00 86.94 87 ALA A CA 1
ATOM 684 C C . ALA A 1 87 ? -12.763 -5.532 -9.450 1.00 86.94 87 ALA A C 1
ATOM 686 O O . ALA A 1 87 ? -12.292 -5.345 -8.337 1.00 86.94 87 ALA A O 1
ATOM 687 N N . TRP A 1 88 ? -13.578 -6.565 -9.685 1.00 88.06 88 TRP A N 1
ATOM 688 C CA . TRP A 1 88 ? -14.011 -7.473 -8.619 1.00 88.06 88 TRP A CA 1
ATOM 689 C C . TRP A 1 88 ? -12.834 -8.192 -7.935 1.00 88.06 88 TRP A C 1
ATOM 691 O O . TRP A 1 88 ? -12.856 -8.421 -6.727 1.00 88.06 88 TRP A O 1
ATOM 701 N N . LEU A 1 89 ? -11.777 -8.534 -8.680 1.00 87.75 89 LEU A N 1
ATOM 702 C CA . LEU A 1 89 ? -10.611 -9.216 -8.122 1.00 87.75 89 LEU A CA 1
ATOM 703 C C . LEU A 1 89 ? -9.737 -8.240 -7.330 1.00 87.75 89 LEU A C 1
ATOM 705 O O . LEU A 1 89 ? -9.268 -8.580 -6.248 1.00 87.75 89 LEU A O 1
ATOM 709 N N . SER A 1 90 ? -9.551 -7.014 -7.826 1.00 86.12 90 SER A N 1
ATOM 710 C CA . SER A 1 90 ? -8.853 -5.988 -7.048 1.00 86.12 90 SER A CA 1
ATOM 711 C C . SER A 1 90 ? -9.601 -5.647 -5.764 1.00 86.12 90 SER A C 1
ATOM 713 O O . SER A 1 90 ? -8.972 -5.575 -4.711 1.00 86.12 90 SER A O 1
ATOM 715 N N . ASP A 1 91 ? -10.926 -5.521 -5.827 1.00 86.31 91 ASP A N 1
ATOM 716 C CA . ASP A 1 91 ? -11.761 -5.141 -4.687 1.00 86.31 91 ASP A CA 1
ATOM 717 C C . ASP A 1 91 ? -11.817 -6.248 -3.630 1.00 86.31 91 ASP A C 1
ATOM 719 O O . ASP A 1 91 ? -11.743 -5.964 -2.437 1.00 86.31 91 ASP A O 1
ATOM 723 N N . THR A 1 92 ? -11.860 -7.521 -4.040 1.00 85.62 92 THR A N 1
ATOM 724 C CA . THR A 1 92 ? -11.770 -8.655 -3.100 1.00 85.62 92 THR A CA 1
ATOM 725 C C . THR A 1 92 ? -10.410 -8.741 -2.412 1.00 85.62 92 THR A C 1
ATOM 727 O O . THR A 1 92 ? -10.348 -8.975 -1.204 1.00 85.62 92 THR A O 1
ATOM 730 N N . ILE A 1 93 ? -9.317 -8.505 -3.143 1.00 85.12 93 ILE A N 1
ATOM 731 C CA . ILE A 1 93 ? -7.969 -8.446 -2.565 1.00 85.12 93 ILE A CA 1
ATOM 732 C C . ILE A 1 93 ? -7.870 -7.271 -1.582 1.00 85.12 93 ILE A C 1
ATOM 734 O O . ILE A 1 93 ? -7.412 -7.448 -0.453 1.00 85.12 93 ILE A O 1
ATOM 738 N N . LEU A 1 94 ? -8.345 -6.086 -1.972 1.00 81.50 94 LEU A N 1
ATOM 739 C CA . LEU A 1 94 ? -8.393 -4.901 -1.112 1.00 81.50 94 LEU A CA 1
ATOM 740 C C . LEU A 1 94 ? -9.229 -5.149 0.148 1.00 81.50 94 LEU A C 1
ATOM 742 O O . LEU A 1 94 ? -8.762 -4.837 1.240 1.00 81.50 94 LEU A O 1
ATOM 746 N N . GLY A 1 95 ? -10.403 -5.766 0.021 1.00 80.56 95 GLY A N 1
ATOM 747 C CA . GLY A 1 95 ? -11.279 -6.107 1.144 1.00 80.56 95 GLY A CA 1
ATOM 748 C C . GLY A 1 95 ? -10.694 -7.146 2.106 1.00 80.56 95 GLY A C 1
ATOM 749 O O . GLY A 1 95 ? -11.078 -7.179 3.272 1.00 80.56 95 GLY A O 1
ATOM 750 N N . PHE A 1 96 ? -9.742 -7.969 1.658 1.00 79.88 96 PHE A N 1
ATOM 751 C CA . PHE A 1 96 ? -9.009 -8.880 2.540 1.00 79.88 96 PHE A CA 1
ATOM 752 C C . PHE A 1 96 ? -7.939 -8.154 3.371 1.00 79.88 96 PHE A C 1
ATOM 754 O O . PHE A 1 96 ? -7.740 -8.474 4.543 1.00 79.88 96 PHE A O 1
ATOM 761 N N . PHE A 1 97 ? -7.241 -7.184 2.772 1.00 74.69 97 PHE A N 1
ATOM 762 C CA . PHE A 1 97 ? -6.155 -6.455 3.436 1.00 74.69 97 PHE A CA 1
ATOM 763 C C . PHE A 1 97 ? -6.635 -5.265 4.272 1.00 74.69 97 PHE A C 1
ATOM 765 O O . PHE A 1 97 ? -6.019 -4.943 5.289 1.00 74.69 97 PHE A O 1
ATOM 772 N N . LEU A 1 98 ? -7.707 -4.592 3.854 1.00 77.44 98 LEU A N 1
ATOM 773 C CA . LEU A 1 98 ? -8.251 -3.436 4.556 1.00 77.44 98 LEU A CA 1
ATOM 774 C C . LEU A 1 98 ? -9.252 -3.890 5.627 1.00 77.44 98 LEU A C 1
ATOM 776 O O . LEU A 1 98 ? -10.140 -4.694 5.344 1.00 77.44 98 LEU A O 1
ATOM 780 N N . PRO A 1 99 ? -9.149 -3.381 6.867 1.00 76.19 99 PRO A N 1
ATOM 781 C CA . PRO A 1 99 ? -10.181 -3.624 7.860 1.00 76.19 99 PRO A CA 1
ATOM 782 C C . PRO A 1 99 ? -11.503 -2.987 7.409 1.00 76.19 99 PRO A C 1
ATOM 784 O O . PRO A 1 99 ? -11.516 -1.913 6.819 1.00 76.19 99 PRO A O 1
ATOM 787 N N . ILE A 1 100 ? -12.626 -3.642 7.697 1.00 75.94 100 ILE A N 1
ATOM 788 C CA . ILE A 1 100 ? -13.962 -3.096 7.430 1.00 75.94 100 ILE A CA 1
ATOM 789 C C . ILE A 1 100 ? -14.316 -2.143 8.586 1.00 75.94 100 ILE A C 1
ATOM 791 O O . ILE A 1 100 ? -14.097 -2.511 9.748 1.00 75.94 100 ILE A O 1
ATOM 795 N N . PRO A 1 101 ? -14.810 -0.919 8.315 1.00 75.62 101 PRO A N 1
ATOM 796 C CA . PRO A 1 101 ? -15.244 -0.007 9.371 1.00 75.62 101 PRO A CA 1
ATOM 797 C C . PRO A 1 101 ? -16.445 -0.585 10.129 1.00 75.62 101 PRO A C 1
ATOM 799 O O . PRO A 1 101 ? -17.250 -1.319 9.563 1.00 75.62 101 PRO A O 1
ATOM 802 N N . ALA A 1 102 ? -16.597 -0.238 11.408 1.00 69.44 102 ALA A N 1
ATOM 803 C CA . ALA A 1 102 ? -17.679 -0.759 12.248 1.00 69.44 102 ALA A CA 1
ATOM 804 C C . ALA A 1 102 ? -19.090 -0.419 11.724 1.00 69.44 102 ALA A C 1
ATOM 806 O O . ALA A 1 102 ? -20.021 -1.191 11.941 1.00 69.44 102 ALA A O 1
ATOM 807 N N . SER A 1 103 ? -19.244 0.702 11.015 1.00 67.00 103 SER A N 1
ATOM 808 C CA . SER A 1 103 ? -20.485 1.098 10.337 1.00 67.00 103 SER A CA 1
ATOM 809 C C . SER A 1 103 ? -20.567 0.657 8.868 1.00 67.00 103 SER A C 1
ATOM 811 O O . SER A 1 103 ? -21.524 1.013 8.183 1.00 67.00 103 SER A O 1
ATOM 813 N N . GLY A 1 104 ? -19.560 -0.058 8.355 1.00 59.88 104 GLY A N 1
ATOM 814 C CA . GLY A 1 104 ? -19.557 -0.604 7.001 1.00 59.88 104 GLY A CA 1
ATOM 815 C C . GLY A 1 104 ? -20.501 -1.793 6.926 1.00 59.88 104 GLY A C 1
ATOM 816 O O . GLY A 1 104 ? -20.157 -2.889 7.361 1.00 59.88 104 GLY A O 1
ATOM 817 N N . ILE A 1 105 ? -21.705 -1.560 6.414 1.00 49.28 105 ILE A N 1
ATOM 818 C CA . ILE A 1 105 ? -22.628 -2.631 6.035 1.00 49.28 105 ILE A CA 1
ATOM 819 C C . ILE A 1 105 ? -21.948 -3.422 4.897 1.00 49.28 105 ILE A C 1
ATOM 821 O O . ILE A 1 105 ? -21.404 -2.773 3.998 1.00 49.28 105 ILE A O 1
ATOM 825 N N . PRO A 1 106 ? -21.906 -4.768 4.959 1.00 52.38 106 PRO A N 1
ATOM 826 C CA . PRO A 1 106 ? -21.338 -5.594 3.894 1.00 52.38 106 PRO A CA 1
ATOM 827 C C . PRO A 1 106 ? -22.073 -5.435 2.559 1.00 52.38 106 PRO A C 1
ATOM 829 O O . PRO A 1 106 ? -23.297 -5.167 2.579 1.00 52.38 106 PRO A O 1
#

Sequence (106 aa):
MTDPAPLVKGLARLWERLPAEAQAAYGRRYLDKYAESTTLLHRLSSSRLSLVTDAVTHALLSRCPRSRYAAGWDARLIFLPLSYCPAWLSDTILGFFLPIPASGIP

Mean predicted aligned error: 7.38 Å

Solvent-accessible surface area (backbone atoms only — not comparable to full-atom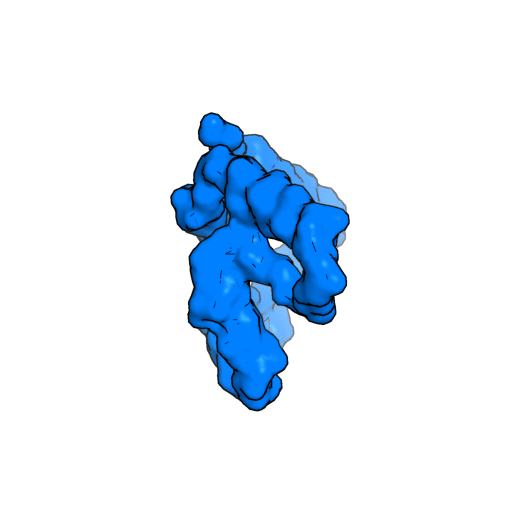 values): 6332 Å² total; per-residue (Å²): 132,84,72,59,63,65,57,47,53,49,53,52,56,50,56,74,69,48,56,68,68,56,49,60,36,36,31,71,70,34,54,54,53,50,44,52,52,50,47,51,52,59,69,70,49,76,88,62,65,59,41,50,54,50,43,51,49,49,51,74,72,40,95,75,63,70,97,73,77,59,52,48,65,59,40,55,69,49,52,48,54,49,72,73,45,57,68,71,60,45,50,52,54,47,59,70,73,45,75,73,39,68,68,58,77,131

Radius of gyration: 18.2 Å; Cα contacts (8 Å, |Δi|>4): 56; chains: 1; bounding box: 42×24×46 Å

Organism: NCBI:txid40157